Protein AF-A0A821ZRE7-F1 (afdb_monomer)

Foldseek 3Di:
DDDDAPEAADAALLRQLVVQLVVQLVVLVVPVVLQDPPVVSVVVNCLSPPPPHCSNCVSVCLVVFWFKKKKKKKKFAQPADPNGDHRRIWIKMKMWGWDDDDPPDPDATWIKIWMDIVPDDIHIHTHGYNNRPDHDDPPPADWDKDKDDWDWDADPSRMIMIMIMIITGHD

Radius of gyration: 16.8 Å; Cα contacts (8 Å, |Δi|>4): 364; chains: 1; bounding box: 41×29×49 Å

Nearest PDB structures (foldseek):
  6i7s-assembly1_G  TM=2.270E-01  e=2.320E-01  Homo sapiens
  4ft6-assembly1_A  TM=2.740E-01  e=6.247E+00  Pseudomonas aeruginosa PAO1
  4b61-assembly1_A  TM=3.153E-01  e=8.890E+00  Pseudomonas aeruginosa PAO1

Solvent-accessible surface area (backbone atoms only — not comparable to full-atom values): 9273 Å² total; per-residue (Å²): 132,83,76,80,54,61,69,44,84,30,96,36,49,60,55,13,39,52,50,41,52,49,51,54,45,53,49,44,73,74,57,32,72,87,64,44,54,70,68,57,49,50,51,53,46,47,57,51,66,31,86,83,24,74,68,58,41,37,58,61,41,27,80,76,29,37,23,34,41,35,38,42,41,39,34,38,31,58,61,47,56,100,90,41,57,52,71,42,71,38,42,38,37,40,38,41,33,29,37,40,54,61,93,93,51,92,58,70,29,20,31,37,29,39,40,38,43,73,96,52,81,71,46,51,33,35,19,34,18,83,71,58,88,56,30,44,71,62,95,91,63,82,62,51,77,47,70,53,73,78,46,78,46,77,45,97,72,63,27,41,38,37,30,36,45,37,38,30,29,48,133

Mean predicted aligned error: 5.14 Å

Sequence (171 aa):
MSSGGYDWQAPDLKSANDFAVKKMVEYIKQSGDAVMTAAAQRYIIDQLQKEGSPFHTFYEKIKDGTVQIDVEFEGTINKGTQLFRAGHEWKVRFTIDADTPPPGSDQKKHIGYEIHIKGKSKQAGHAWCDAVPKGRPGTGVGMLEEKTRPIEHQFPNTDELKYWFTTYKIN

Secondary structure (DSSP, 8-state):
-----EEEE-SSHHHHHHHHHHHHHHHHHHHSTTTS-HHHHHHHHHHHHSTT-TTTTHHHHGGGTEEEEEEEEEEEESS--SSS-TTEEEEEEEEEEEE-PPTT--PPPEEEEEEEETTS--EEEEEE-TT--S-B--TTPPPEEEEPPP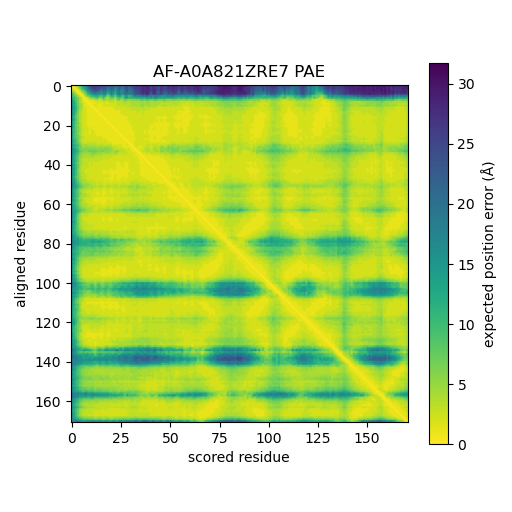EEEE-TTS-EEEEEEEEEE--

pLDDT: mean 89.4, std 11.73, range [30.84, 98.25]

Structure (mmCIF, N/CA/C/O backbone):
data_AF-A0A821ZRE7-F1
#
_entry.id   AF-A0A821ZRE7-F1
#
loop_
_atom_site.group_PDB
_atom_site.id
_atom_site.type_symbol
_atom_site.label_atom_id
_atom_site.label_alt_id
_atom_site.label_comp_id
_atom_site.label_asym_id
_atom_site.label_entity_id
_atom_site.label_seq_id
_atom_site.pdbx_PDB_ins_code
_atom_site.Cartn_x
_atom_site.Cartn_y
_atom_site.Cartn_z
_atom_site.occupancy
_atom_site.B_iso_or_equiv
_atom_site.auth_seq_id
_atom_site.auth_comp_id
_atom_site.auth_asym_id
_atom_site.auth_atom_id
_atom_site.pdbx_PDB_model_num
ATOM 1 N N . MET A 1 1 ? 15.531 16.561 7.904 1.00 30.84 1 MET A N 1
ATOM 2 C CA . MET A 1 1 ? 16.458 15.411 7.910 1.00 30.84 1 MET A CA 1
ATOM 3 C C . MET A 1 1 ? 15.621 14.172 7.641 1.00 30.84 1 MET A C 1
ATOM 5 O O . MET A 1 1 ? 14.836 13.803 8.505 1.00 30.84 1 MET A O 1
ATOM 9 N N . SER A 1 2 ? 15.650 13.642 6.414 1.00 34.97 2 SER A N 1
ATOM 10 C CA . SER A 1 2 ? 14.914 12.425 6.055 1.00 34.97 2 SER A CA 1
ATOM 11 C C . SER A 1 2 ? 15.532 11.241 6.793 1.00 34.97 2 SER A C 1
ATOM 13 O O . SER A 1 2 ? 16.743 11.035 6.746 1.00 34.97 2 SER A O 1
ATOM 15 N N . SER A 1 3 ? 14.708 10.496 7.527 1.00 39.81 3 SER A N 1
ATOM 16 C CA . SER A 1 3 ? 15.098 9.205 8.090 1.00 39.81 3 SER A CA 1
ATOM 17 C C . SER A 1 3 ? 15.530 8.290 6.944 1.00 39.81 3 SER A C 1
ATOM 19 O O . SER A 1 3 ? 14.824 8.227 5.940 1.00 39.81 3 SER A O 1
ATOM 21 N N . GLY A 1 4 ? 16.698 7.655 7.081 1.00 42.47 4 GLY A N 1
ATOM 22 C CA . GLY A 1 4 ? 17.342 6.866 6.030 1.00 42.47 4 GLY A CA 1
ATOM 23 C C . GLY A 1 4 ? 16.368 5.927 5.323 1.00 42.47 4 GLY A C 1
ATOM 24 O O . GLY A 1 4 ? 15.724 5.101 5.970 1.00 42.47 4 GLY A O 1
ATOM 25 N N . GLY A 1 5 ? 16.250 6.098 4.004 1.00 54.84 5 GLY A N 1
ATOM 26 C CA . GLY A 1 5 ? 15.472 5.208 3.154 1.00 54.84 5 GLY A CA 1
ATOM 27 C C . GLY A 1 5 ? 16.064 3.810 3.234 1.00 54.84 5 GLY A C 1
ATOM 28 O O . GLY A 1 5 ? 17.282 3.637 3.154 1.00 54.84 5 GLY A O 1
ATOM 29 N N . TYR A 1 6 ? 15.216 2.812 3.471 1.00 66.56 6 TYR A N 1
ATOM 30 C CA . TYR A 1 6 ? 15.666 1.432 3.392 1.00 66.56 6 TYR A CA 1
ATOM 31 C C . TYR A 1 6 ? 15.863 1.110 1.918 1.00 66.56 6 TYR A C 1
ATOM 33 O O . TYR A 1 6 ? 14.897 0.883 1.191 1.00 66.56 6 TYR A O 1
ATOM 41 N N . ASP A 1 7 ? 17.123 1.113 1.512 1.00 83.25 7 ASP A N 1
ATOM 42 C CA . ASP A 1 7 ? 17.533 0.779 0.164 1.00 83.25 7 ASP A CA 1
ATOM 43 C C . ASP A 1 7 ? 18.008 -0.675 0.134 1.00 83.25 7 ASP A C 1
ATOM 45 O O . ASP A 1 7 ? 18.837 -1.101 0.945 1.00 83.25 7 ASP A O 1
ATOM 49 N N . TRP A 1 8 ? 17.470 -1.457 -0.796 1.00 90.94 8 TRP A N 1
ATOM 50 C CA . TRP A 1 8 ? 17.853 -2.853 -0.983 1.00 90.94 8 TRP A CA 1
ATOM 51 C C . TRP A 1 8 ? 17.945 -3.193 -2.466 1.00 90.94 8 TRP A C 1
ATOM 53 O O . TRP A 1 8 ? 17.099 -2.776 -3.248 1.00 90.94 8 TRP A O 1
ATOM 63 N N . GLN A 1 9 ? 18.969 -3.951 -2.862 1.00 94.12 9 GLN A N 1
ATOM 64 C CA . GLN A 1 9 ? 19.096 -4.455 -4.228 1.00 94.12 9 GLN A CA 1
ATOM 65 C C . GLN A 1 9 ? 18.366 -5.794 -4.344 1.00 94.12 9 GLN A C 1
ATOM 67 O O . GLN A 1 9 ? 18.789 -6.791 -3.759 1.00 94.12 9 GLN A O 1
ATOM 72 N N . ALA A 1 10 ? 17.294 -5.814 -5.127 1.00 94.81 10 ALA A N 1
ATOM 73 C CA . ALA A 1 10 ? 16.508 -7.004 -5.398 1.00 94.81 10 ALA A CA 1
ATOM 74 C C . ALA A 1 10 ? 17.025 -7.751 -6.642 1.00 94.81 10 ALA A C 1
ATOM 76 O O . ALA A 1 10 ? 17.411 -7.107 -7.624 1.00 94.81 10 ALA A O 1
ATOM 77 N N . PRO A 1 11 ? 16.993 -9.097 -6.642 1.00 95.06 11 PRO A N 1
ATOM 78 C CA . PRO A 1 11 ? 17.359 -9.903 -7.809 1.00 95.06 11 PRO A CA 1
ATOM 79 C C . PRO A 1 11 ? 16.283 -9.901 -8.907 1.00 95.06 11 PRO A C 1
ATOM 81 O O . PRO A 1 11 ? 16.598 -10.103 -10.076 1.00 95.06 11 PRO A O 1
ATOM 84 N N . ASP A 1 12 ? 15.018 -9.666 -8.549 1.00 96.06 12 ASP A N 1
ATOM 85 C CA . ASP A 1 12 ? 13.876 -9.677 -9.463 1.00 96.06 12 ASP A CA 1
ATOM 86 C C . ASP A 1 12 ? 12.724 -8.795 -8.943 1.00 96.06 12 ASP A C 1
ATOM 88 O O . ASP A 1 12 ? 12.752 -8.298 -7.811 1.00 96.06 12 ASP A O 1
ATOM 92 N N . LEU A 1 13 ? 11.704 -8.590 -9.786 1.00 95.25 13 LEU A N 1
ATOM 93 C CA . LEU A 1 13 ? 10.562 -7.724 -9.471 1.00 95.25 13 LEU A CA 1
ATOM 94 C C . LEU A 1 13 ? 9.730 -8.234 -8.297 1.00 95.25 13 LEU A C 1
ATOM 96 O O . LEU A 1 13 ? 9.247 -7.429 -7.503 1.00 95.25 13 LEU A O 1
ATOM 100 N N . LYS A 1 14 ? 9.547 -9.554 -8.184 1.00 96.81 14 LYS A N 1
ATOM 101 C CA . LYS A 1 14 ? 8.735 -10.128 -7.111 1.00 96.81 14 LYS A CA 1
ATOM 102 C C . LYS A 1 14 ? 9.414 -9.892 -5.766 1.00 96.81 14 LYS A C 1
ATOM 104 O O . LYS A 1 14 ? 8.779 -9.424 -4.832 1.00 96.81 14 LYS A O 1
ATOM 109 N N . SER A 1 15 ? 10.716 -10.130 -5.699 1.00 97.31 15 SER A N 1
ATOM 110 C CA . SER A 1 15 ? 11.542 -9.879 -4.525 1.00 97.31 15 SER A CA 1
ATOM 111 C C . SER A 1 15 ? 11.529 -8.399 -4.133 1.00 97.31 15 SER A C 1
ATOM 113 O O . SER A 1 15 ? 11.382 -8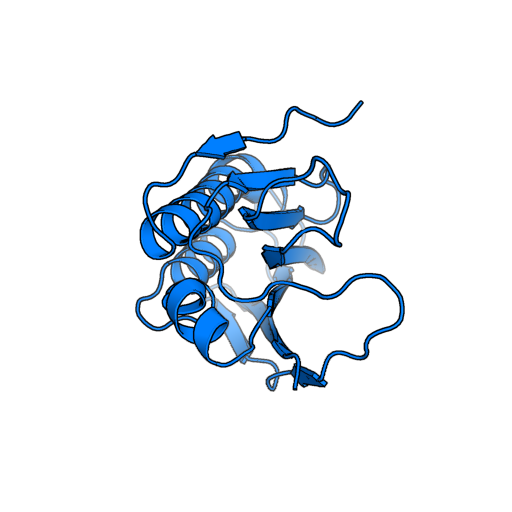.079 -2.954 1.00 97.31 15 SER A O 1
ATOM 115 N N . ALA A 1 16 ? 11.635 -7.488 -5.108 1.00 96.69 16 ALA A N 1
ATOM 116 C CA . ALA A 1 16 ? 11.536 -6.047 -4.873 1.00 96.69 16 ALA A CA 1
ATOM 117 C C . ALA A 1 16 ? 10.168 -5.650 -4.288 1.00 96.69 16 ALA A C 1
ATOM 119 O O . ALA A 1 16 ? 10.092 -4.897 -3.315 1.00 96.69 16 ALA A O 1
ATOM 120 N N . ASN A 1 17 ? 9.091 -6.211 -4.838 1.00 97.50 17 ASN A N 1
ATOM 121 C CA . ASN A 1 17 ? 7.727 -6.002 -4.369 1.00 97.50 17 ASN A CA 1
ATOM 122 C C . ASN A 1 17 ? 7.507 -6.549 -2.953 1.00 97.50 17 ASN A C 1
ATOM 124 O O . ASN A 1 17 ? 6.995 -5.845 -2.085 1.00 97.50 17 ASN A O 1
ATOM 128 N N . ASP A 1 18 ? 7.940 -7.783 -2.701 1.00 97.12 18 ASP A N 1
ATOM 129 C CA . ASP A 1 18 ? 7.832 -8.436 -1.398 1.00 97.12 18 ASP A CA 1
ATOM 130 C C . ASP A 1 18 ? 8.596 -7.642 -0.326 1.00 97.12 18 ASP A C 1
ATOM 132 O O . ASP A 1 18 ? 8.108 -7.482 0.795 1.00 97.12 18 ASP A O 1
ATOM 136 N N . PHE A 1 19 ? 9.763 -7.082 -0.670 1.00 96.56 19 PHE A N 1
ATOM 137 C CA . PHE A 1 19 ? 10.506 -6.180 0.210 1.00 96.56 19 PHE A CA 1
ATOM 138 C C . PHE A 1 19 ? 9.717 -4.904 0.527 1.00 96.56 19 PHE A C 1
ATOM 140 O O . PHE A 1 19 ? 9.575 -4.557 1.702 1.00 96.56 19 PHE A O 1
ATOM 147 N N . ALA A 1 20 ? 9.171 -4.232 -0.490 1.00 96.88 20 ALA A N 1
ATOM 148 C CA . ALA A 1 20 ? 8.355 -3.032 -0.321 1.00 96.88 20 ALA A CA 1
ATOM 149 C C . ALA A 1 20 ? 7.139 -3.295 0.588 1.00 96.88 20 ALA A C 1
ATOM 151 O O . ALA A 1 20 ? 6.943 -2.605 1.591 1.00 96.88 20 ALA A O 1
ATOM 152 N N . VAL A 1 21 ? 6.365 -4.351 0.308 1.00 97.31 21 VAL A N 1
ATOM 153 C CA . VAL A 1 21 ? 5.209 -4.762 1.126 1.00 97.31 21 VAL A CA 1
ATOM 154 C C . VAL A 1 21 ? 5.629 -5.112 2.550 1.00 97.31 21 VAL A C 1
ATOM 156 O O . VAL A 1 21 ? 5.000 -4.659 3.509 1.00 97.31 21 VAL A O 1
ATOM 159 N N . LYS A 1 22 ? 6.731 -5.848 2.723 1.00 96.50 22 LYS A N 1
ATOM 160 C CA . LYS A 1 22 ? 7.277 -6.161 4.048 1.00 96.50 22 LYS A CA 1
ATOM 161 C C . LYS A 1 22 ? 7.601 -4.893 4.837 1.00 96.50 22 LYS A C 1
ATOM 163 O O . LYS A 1 22 ? 7.232 -4.812 6.007 1.00 96.50 22 LYS A O 1
ATOM 168 N N . LYS A 1 23 ? 8.242 -3.897 4.220 1.00 96.25 23 LYS A N 1
ATOM 169 C CA . LYS A 1 23 ? 8.584 -2.628 4.882 1.00 96.25 23 LYS A CA 1
ATOM 170 C C . LYS A 1 23 ? 7.349 -1.831 5.290 1.00 96.25 23 LYS A C 1
ATOM 172 O O . LYS A 1 23 ? 7.314 -1.293 6.398 1.00 96.25 23 LYS A O 1
ATOM 177 N N . MET A 1 24 ? 6.310 -1.831 4.456 1.00 96.44 24 MET A N 1
ATOM 178 C CA . MET A 1 24 ? 5.015 -1.239 4.800 1.00 96.44 24 MET A CA 1
ATOM 179 C C . MET A 1 24 ? 4.381 -1.896 6.028 1.00 96.44 24 MET A C 1
ATOM 181 O O . MET A 1 24 ? 3.970 -1.207 6.963 1.00 96.44 24 MET A O 1
ATOM 185 N N . VAL A 1 25 ? 4.377 -3.228 6.073 1.00 96.69 25 VAL A N 1
ATOM 186 C CA . VAL A 1 25 ? 3.856 -3.999 7.209 1.00 96.69 25 VAL A CA 1
ATOM 187 C C . VAL A 1 25 ? 4.676 -3.770 8.479 1.00 96.69 25 VAL A C 1
ATOM 189 O O . VAL A 1 25 ? 4.101 -3.578 9.551 1.00 96.69 25 VAL A O 1
ATOM 192 N N . GLU A 1 26 ? 6.008 -3.777 8.385 1.00 95.88 26 GLU A N 1
ATOM 193 C CA . GLU A 1 26 ? 6.907 -3.514 9.517 1.00 95.88 26 GLU A CA 1
ATOM 194 C C . GLU A 1 26 ? 6.633 -2.142 10.139 1.00 95.88 26 GLU A C 1
ATOM 196 O O . GLU A 1 26 ? 6.478 -2.039 11.356 1.00 95.88 26 GLU A O 1
ATOM 201 N N . TYR A 1 27 ? 6.494 -1.101 9.316 1.00 94.94 27 TYR A N 1
ATOM 202 C CA . TYR A 1 27 ? 6.222 0.242 9.817 1.00 94.94 27 TYR A CA 1
ATOM 203 C C . TYR A 1 27 ? 4.848 0.352 10.486 1.00 94.94 27 TYR A C 1
ATOM 205 O O . TYR A 1 27 ? 4.725 0.958 11.552 1.00 94.94 27 TYR A O 1
ATOM 213 N N . ILE A 1 28 ? 3.817 -0.284 9.921 1.00 95.62 28 ILE A N 1
ATOM 214 C CA . ILE A 1 28 ? 2.488 -0.313 10.544 1.00 95.62 28 ILE A CA 1
ATOM 215 C C . ILE A 1 28 ? 2.515 -1.037 11.878 1.00 95.62 28 ILE A C 1
ATOM 217 O O . ILE A 1 28 ? 1.914 -0.544 12.829 1.00 95.62 28 ILE A O 1
ATOM 221 N N . LYS A 1 29 ? 3.242 -2.153 11.990 1.00 94.94 29 LYS A N 1
ATOM 222 C CA . LYS A 1 29 ? 3.433 -2.857 13.267 1.00 94.94 29 LYS A CA 1
ATOM 223 C C . LYS A 1 29 ? 4.104 -1.975 14.322 1.00 94.94 29 LYS A C 1
ATOM 225 O O . LYS A 1 29 ? 3.733 -2.062 15.484 1.00 94.94 29 LYS A O 1
ATOM 230 N N . GLN A 1 30 ? 5.053 -1.131 13.917 1.00 92.06 30 GLN A N 1
ATOM 231 C CA . GLN A 1 30 ? 5.826 -0.271 14.820 1.00 92.06 30 GLN A CA 1
ATOM 232 C C . GLN A 1 30 ? 5.129 1.039 15.208 1.00 92.06 30 GLN A C 1
ATOM 234 O O . GLN A 1 30 ? 5.421 1.577 16.268 1.00 92.06 30 GLN A O 1
ATOM 239 N N . SER A 1 31 ? 4.297 1.604 14.327 1.00 91.44 31 SER A N 1
ATOM 240 C CA . SER A 1 31 ? 3.773 2.973 14.488 1.00 91.44 31 SER A CA 1
ATOM 241 C C . SER A 1 31 ? 2.248 3.081 14.488 1.00 91.44 31 SER A C 1
ATOM 243 O O . SER A 1 31 ? 1.721 4.161 14.765 1.00 91.44 31 SER A O 1
ATOM 245 N N . GLY A 1 32 ? 1.538 2.009 14.124 1.00 85.81 32 GLY A N 1
ATOM 246 C CA . GLY A 1 32 ? 0.083 2.018 13.975 1.00 85.81 32 GLY A CA 1
ATOM 247 C C . GLY A 1 32 ? -0.673 2.006 15.303 1.00 85.81 32 GLY A C 1
ATOM 248 O O . GLY A 1 32 ? -1.708 2.656 15.415 1.00 85.81 32 GLY A O 1
ATOM 249 N N . ASP A 1 33 ? -0.137 1.337 16.320 1.00 86.69 33 ASP A N 1
ATOM 250 C CA . ASP A 1 33 ? -0.730 1.199 17.659 1.00 86.69 33 ASP A CA 1
ATOM 251 C C . ASP A 1 33 ? -0.992 2.542 18.363 1.00 86.69 33 ASP A C 1
ATOM 253 O O . ASP A 1 33 ? -1.956 2.681 19.110 1.00 86.69 33 ASP A O 1
ATOM 257 N N . ALA A 1 34 ? -0.171 3.553 18.080 1.00 86.31 34 ALA A N 1
ATOM 258 C CA . ALA A 1 34 ? -0.317 4.904 18.609 1.00 86.31 34 ALA A CA 1
ATOM 259 C C . ALA A 1 34 ? -1.398 5.742 17.899 1.00 86.31 34 ALA A C 1
ATOM 261 O O . ALA A 1 34 ? -1.620 6.891 18.283 1.00 86.31 34 ALA A O 1
ATOM 262 N N . VAL A 1 35 ? -2.017 5.232 16.827 1.00 89.50 35 VAL A N 1
ATOM 263 C CA . VAL A 1 35 ? -2.905 6.023 15.953 1.00 89.50 35 VAL A CA 1
ATOM 264 C C . VAL A 1 35 ? -4.253 5.348 15.696 1.00 89.50 35 VAL A C 1
ATOM 266 O O . VAL A 1 35 ? -5.259 6.049 15.581 1.00 89.50 35 VAL A O 1
ATOM 269 N N . MET A 1 36 ? -4.288 4.019 15.615 1.00 92.50 36 MET A N 1
ATOM 270 C CA . MET A 1 36 ? -5.483 3.226 15.321 1.00 92.50 36 MET A CA 1
ATOM 271 C C . MET A 1 36 ? -5.597 2.024 16.264 1.00 92.50 36 MET A C 1
ATOM 273 O O . MET A 1 36 ? -4.648 1.658 16.955 1.00 92.50 36 MET A O 1
ATOM 277 N N . THR A 1 37 ? -6.762 1.378 16.286 1.00 92.19 37 THR A N 1
ATOM 278 C CA . THR A 1 37 ? -6.970 0.175 17.102 1.00 92.19 37 THR A CA 1
ATOM 279 C C . THR A 1 37 ? -6.196 -1.024 16.548 1.00 92.19 37 THR A C 1
ATOM 281 O O . THR A 1 37 ? -5.928 -1.119 15.349 1.00 92.19 37 THR A O 1
ATOM 284 N N . ALA A 1 38 ? -5.894 -2.001 17.408 1.00 92.19 38 ALA A N 1
ATOM 285 C CA . ALA A 1 38 ? -5.225 -3.237 16.993 1.00 92.19 38 ALA A CA 1
ATOM 286 C C . ALA A 1 38 ? -6.025 -4.032 15.938 1.00 92.19 38 ALA A C 1
ATOM 288 O O . ALA A 1 38 ? -5.439 -4.701 15.087 1.00 92.19 38 ALA A O 1
ATOM 289 N N . ALA A 1 39 ? -7.362 -3.950 15.973 1.00 92.81 39 ALA A N 1
ATOM 290 C CA . ALA A 1 39 ? -8.229 -4.573 14.975 1.00 92.81 39 ALA A CA 1
ATOM 291 C C . ALA A 1 39 ? -8.054 -3.922 13.594 1.00 92.81 39 ALA A C 1
ATOM 293 O O . ALA A 1 39 ? -7.845 -4.630 12.610 1.00 92.81 39 ALA A O 1
ATOM 294 N N . ALA A 1 40 ? -8.049 -2.585 13.535 1.00 94.38 40 ALA A N 1
ATOM 295 C CA . ALA A 1 40 ? -7.793 -1.847 12.301 1.00 94.38 40 ALA A CA 1
ATOM 296 C C . ALA A 1 40 ? -6.383 -2.099 11.760 1.00 94.38 40 ALA A C 1
ATOM 298 O O . ALA A 1 40 ? -6.214 -2.390 10.577 1.00 94.38 40 ALA A O 1
ATOM 299 N N . GLN A 1 41 ? -5.382 -2.077 12.641 1.00 95.19 41 GLN A N 1
ATOM 300 C CA . GLN A 1 41 ? -3.996 -2.368 12.288 1.00 95.19 41 GLN A CA 1
ATOM 301 C C . GLN A 1 41 ? -3.853 -3.762 11.658 1.00 95.19 41 GLN A C 1
ATOM 303 O O . GLN A 1 41 ? -3.225 -3.900 10.608 1.00 95.19 41 GLN A O 1
ATOM 308 N N . ARG A 1 42 ? -4.462 -4.793 12.264 1.00 95.19 42 ARG A N 1
ATOM 309 C CA . ARG A 1 42 ? -4.460 -6.159 11.723 1.00 95.19 42 ARG A CA 1
ATOM 310 C C . ARG A 1 42 ? -5.148 -6.223 10.364 1.00 95.19 42 ARG A C 1
ATOM 312 O O . ARG A 1 42 ? -4.573 -6.772 9.435 1.00 95.19 42 ARG A O 1
ATOM 319 N N . TYR A 1 43 ? -6.323 -5.612 10.236 1.00 96.12 43 TYR A N 1
ATOM 320 C CA . TYR A 1 43 ? -7.063 -5.602 8.976 1.00 96.12 43 TYR A CA 1
ATOM 321 C C . TYR A 1 43 ? -6.261 -4.963 7.835 1.00 96.12 43 TYR A C 1
ATOM 323 O O . TYR A 1 43 ? -6.217 -5.509 6.735 1.00 96.12 43 TYR A O 1
ATOM 331 N N . ILE A 1 44 ? -5.590 -3.836 8.093 1.00 96.81 44 ILE A N 1
ATOM 332 C CA . ILE A 1 44 ? -4.733 -3.164 7.107 1.00 96.81 44 ILE A CA 1
ATOM 333 C C . ILE A 1 44 ? -3.569 -4.066 6.689 1.00 96.81 44 ILE A C 1
ATOM 335 O O . ILE A 1 44 ? -3.314 -4.215 5.495 1.00 96.81 44 ILE A O 1
ATOM 339 N N . ILE A 1 45 ? -2.887 -4.695 7.652 1.00 97.19 45 ILE A N 1
ATOM 340 C CA . ILE A 1 45 ? -1.804 -5.648 7.369 1.00 97.19 45 ILE A CA 1
ATOM 341 C C . ILE A 1 45 ? -2.319 -6.791 6.490 1.00 97.19 45 ILE A C 1
ATOM 343 O O . ILE A 1 45 ? -1.699 -7.099 5.473 1.00 97.19 45 ILE A O 1
ATOM 347 N N . ASP A 1 46 ? -3.475 -7.357 6.834 1.00 96.81 46 ASP A N 1
ATOM 348 C CA . ASP A 1 46 ? -4.086 -8.432 6.062 1.00 96.81 46 ASP A CA 1
ATOM 349 C C . ASP A 1 46 ? -4.400 -7.970 4.632 1.00 96.81 46 ASP A C 1
ATOM 351 O O . ASP A 1 46 ? -4.079 -8.687 3.693 1.00 96.81 46 ASP A O 1
ATOM 355 N N . GLN A 1 47 ? -4.941 -6.761 4.419 1.00 96.31 47 GLN A N 1
ATOM 356 C CA . GLN A 1 47 ? -5.198 -6.248 3.061 1.00 96.31 47 GLN A CA 1
ATOM 357 C C . GLN A 1 47 ? -3.918 -6.054 2.238 1.00 96.31 47 GLN A C 1
ATOM 359 O O . GLN A 1 47 ? -3.914 -6.353 1.042 1.00 96.31 47 GLN A O 1
ATOM 364 N N . LEU A 1 48 ? -2.834 -5.575 2.855 1.00 96.00 48 LEU A N 1
ATOM 365 C CA . LEU A 1 48 ? -1.553 -5.397 2.167 1.00 96.00 48 LEU A CA 1
ATOM 366 C C . LEU A 1 48 ? -0.932 -6.742 1.766 1.00 96.00 48 LEU A C 1
ATOM 368 O O . LEU A 1 48 ? -0.380 -6.857 0.675 1.00 96.00 48 LEU A O 1
ATOM 372 N N . GLN A 1 49 ? -1.040 -7.759 2.627 1.00 94.81 49 GLN A N 1
ATOM 373 C CA . GLN A 1 49 ? -0.406 -9.068 2.428 1.00 94.81 49 GLN A CA 1
ATOM 374 C C . GLN A 1 49 ? -1.296 -10.104 1.735 1.00 94.81 49 GLN A C 1
ATOM 376 O O . GLN A 1 49 ? -0.793 -11.150 1.329 1.00 94.81 49 GLN A O 1
ATOM 381 N N . LYS A 1 50 ? -2.602 -9.842 1.609 1.00 95.00 50 LYS A N 1
ATOM 382 C CA . LYS A 1 50 ? -3.565 -10.773 1.019 1.00 95.00 50 LYS A CA 1
ATOM 383 C C . LYS A 1 50 ? -3.120 -11.193 -0.379 1.00 95.00 50 LYS A C 1
ATOM 385 O O . LYS A 1 50 ? -2.884 -10.351 -1.246 1.00 95.00 50 LYS A O 1
ATOM 390 N N . GLU A 1 51 ? -3.068 -12.500 -0.605 1.00 93.25 51 GLU A N 1
ATOM 391 C CA . GLU A 1 51 ? -2.788 -13.062 -1.922 1.00 93.25 51 GLU A CA 1
ATOM 392 C C . GLU A 1 51 ? -3.798 -12.531 -2.952 1.00 93.25 51 GLU A C 1
ATOM 394 O O . GLU A 1 51 ? -5.003 -12.450 -2.695 1.00 93.25 51 GLU A O 1
ATOM 399 N N . GLY A 1 52 ? -3.290 -12.099 -4.105 1.00 91.19 52 GLY A N 1
ATOM 400 C CA . GLY A 1 52 ? -4.099 -11.465 -5.147 1.00 91.19 52 GLY A CA 1
ATOM 401 C C . GLY A 1 52 ? -4.460 -9.996 -4.887 1.00 91.19 52 GLY A C 1
ATOM 402 O O . GLY A 1 52 ? -5.115 -9.383 -5.732 1.00 91.19 52 GLY A O 1
ATOM 403 N N . SER A 1 53 ? -4.042 -9.390 -3.766 1.00 93.44 53 SER A N 1
ATOM 404 C CA . SER A 1 53 ? -4.236 -7.951 -3.557 1.00 93.44 53 SER A CA 1
ATOM 405 C C . SER A 1 53 ? -3.474 -7.134 -4.612 1.00 93.44 53 SER A C 1
ATOM 407 O O . SER A 1 53 ? -2.471 -7.604 -5.167 1.00 93.44 53 SER A O 1
ATOM 409 N N . PRO A 1 54 ? -3.901 -5.888 -4.893 1.00 94.44 54 PRO A N 1
ATOM 410 C CA . PRO A 1 54 ? -3.179 -5.016 -5.814 1.00 94.44 54 PRO A CA 1
ATOM 411 C C . PRO A 1 54 ? -1.704 -4.812 -5.432 1.00 94.44 54 PRO A C 1
ATOM 413 O O . PRO A 1 54 ? -0.867 -4.777 -6.324 1.00 94.44 54 PRO A O 1
ATOM 416 N N . PHE A 1 55 ? -1.378 -4.754 -4.136 1.00 94.88 55 PHE A N 1
ATOM 417 C CA . PHE A 1 55 ? 0.001 -4.625 -3.644 1.00 94.88 55 PHE A CA 1
ATOM 418 C C . PHE A 1 55 ? 0.791 -5.933 -3.769 1.00 94.88 55 PHE A C 1
ATOM 420 O O . PHE A 1 55 ? 1.952 -5.919 -4.168 1.00 94.88 55 PHE A O 1
ATOM 427 N N . HIS A 1 56 ? 0.166 -7.078 -3.481 1.00 93.81 56 HIS A N 1
ATOM 428 C CA . HIS A 1 56 ? 0.808 -8.385 -3.636 1.00 93.81 56 HIS A CA 1
ATOM 429 C C . HIS A 1 56 ? 1.155 -8.680 -5.104 1.00 93.81 56 HIS A C 1
ATOM 431 O O . HIS A 1 56 ? 2.193 -9.263 -5.392 1.00 93.81 56 HIS A O 1
ATOM 437 N N . THR A 1 57 ? 0.300 -8.256 -6.036 1.00 95.50 57 THR A N 1
ATOM 438 C CA . THR A 1 57 ? 0.424 -8.547 -7.478 1.00 95.50 57 THR A CA 1
ATOM 439 C C . THR A 1 57 ? 1.025 -7.401 -8.292 1.00 95.50 57 THR A C 1
ATOM 441 O O . THR A 1 57 ? 1.063 -7.473 -9.520 1.00 95.50 57 THR A O 1
ATOM 444 N N . PHE A 1 58 ? 1.511 -6.332 -7.652 1.00 96.50 58 PHE A N 1
ATOM 445 C CA . PHE A 1 58 ? 1.988 -5.154 -8.380 1.00 96.50 58 PHE A CA 1
ATOM 446 C C . PHE A 1 58 ? 3.132 -5.493 -9.345 1.00 96.50 58 PHE A C 1
ATOM 448 O O . PHE A 1 58 ? 3.075 -5.081 -10.499 1.00 96.50 58 PHE A O 1
ATOM 455 N N . TYR A 1 59 ? 4.085 -6.343 -8.945 1.00 95.50 59 TYR A N 1
ATOM 456 C CA . TYR A 1 59 ? 5.186 -6.800 -9.809 1.00 95.50 59 TYR A CA 1
ATOM 457 C C . TYR A 1 59 ? 4.744 -7.420 -11.150 1.00 95.50 59 TYR A C 1
ATOM 459 O O . TYR A 1 59 ? 5.495 -7.380 -12.127 1.00 95.50 59 TYR A O 1
ATOM 467 N N . GLU A 1 60 ? 3.544 -7.999 -11.206 1.00 95.00 60 GLU A N 1
ATOM 468 C CA . GLU A 1 60 ? 2.958 -8.548 -12.433 1.00 95.00 60 GLU A CA 1
ATOM 469 C C . GLU A 1 60 ? 2.387 -7.415 -13.286 1.00 95.00 60 GLU A C 1
ATOM 471 O O . GLU A 1 60 ? 2.710 -7.302 -14.467 1.00 95.00 60 GLU A O 1
ATOM 476 N N . LYS A 1 61 ? 1.631 -6.514 -12.650 1.00 93.31 61 LYS A N 1
ATOM 477 C CA . LYS A 1 61 ? 0.917 -5.403 -13.294 1.00 93.31 61 LYS A CA 1
ATOM 478 C C . LYS A 1 61 ? 1.827 -4.333 -13.894 1.00 93.31 61 LYS A C 1
ATOM 480 O O . LYS A 1 61 ? 1.390 -3.614 -14.795 1.00 93.31 61 LYS A O 1
ATOM 485 N N . ILE A 1 62 ? 3.078 -4.225 -13.436 1.00 92.19 62 ILE A N 1
ATOM 486 C CA . ILE A 1 62 ? 4.066 -3.307 -14.033 1.00 92.19 62 ILE A CA 1
ATOM 487 C C . ILE A 1 62 ? 4.294 -3.632 -15.513 1.00 92.19 62 ILE A C 1
ATOM 489 O O . ILE A 1 62 ? 4.474 -2.729 -16.330 1.00 92.19 62 ILE A O 1
ATOM 493 N N . LYS A 1 63 ? 4.234 -4.916 -15.887 1.00 86.88 63 LYS A N 1
ATOM 494 C CA . LYS A 1 63 ? 4.403 -5.351 -17.282 1.00 86.88 63 LYS A CA 1
ATOM 495 C C . LYS A 1 63 ? 3.260 -4.879 -18.182 1.00 86.88 63 LYS A C 1
ATOM 497 O O . LYS A 1 63 ? 3.494 -4.620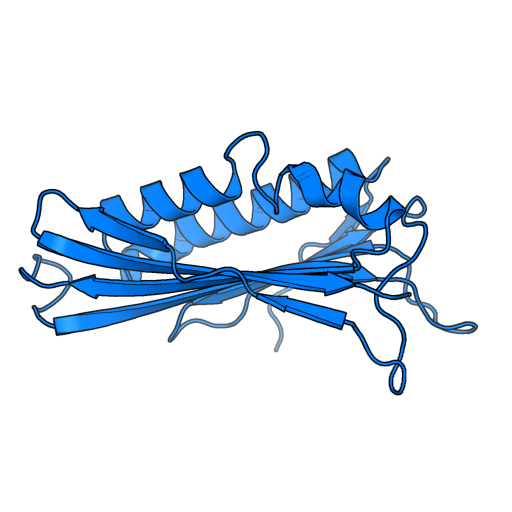 -19.357 1.00 86.88 63 LYS A O 1
ATOM 502 N N . ASP A 1 64 ? 2.080 -4.681 -17.602 1.00 87.81 64 ASP A N 1
ATOM 503 C CA . ASP A 1 64 ? 0.874 -4.204 -18.283 1.00 87.81 64 ASP A CA 1
ATOM 504 C C . ASP A 1 64 ? 0.718 -2.672 -18.192 1.00 87.81 64 ASP A C 1
ATOM 506 O O . ASP A 1 64 ? -0.359 -2.129 -18.432 1.00 87.81 64 ASP A O 1
ATOM 510 N N . GLY A 1 65 ? 1.781 -1.958 -17.802 1.00 88.81 65 GLY A N 1
ATOM 511 C CA . GLY A 1 65 ? 1.817 -0.495 -17.758 1.00 88.81 65 GLY A CA 1
ATOM 512 C C . GLY A 1 65 ? 1.301 0.135 -16.463 1.00 88.81 65 GLY A C 1
ATOM 513 O O . GLY A 1 65 ? 1.225 1.361 -16.390 1.00 88.81 65 GLY A O 1
ATOM 514 N N . THR A 1 66 ? 0.972 -0.647 -15.427 1.00 94.00 66 THR A N 1
ATOM 515 C CA . THR A 1 66 ? 0.644 -0.089 -14.100 1.00 94.00 66 THR A CA 1
ATOM 516 C C . THR A 1 66 ? 1.917 0.355 -13.394 1.00 94.00 66 THR A C 1
ATOM 518 O O . THR A 1 66 ? 2.772 -0.463 -13.087 1.00 94.00 66 THR A O 1
ATOM 521 N N . VAL A 1 67 ? 2.042 1.641 -13.086 1.00 94.62 67 VAL A N 1
ATOM 522 C CA . VAL A 1 67 ? 3.277 2.210 -12.517 1.00 94.62 67 VAL A CA 1
ATOM 523 C C . VAL A 1 67 ? 3.148 2.650 -11.074 1.00 94.62 67 VAL A C 1
ATOM 525 O O . VAL A 1 67 ? 4.163 2.869 -10.424 1.00 94.62 67 VAL A O 1
ATOM 528 N N . GLN A 1 68 ? 1.929 2.767 -10.556 1.00 96.38 68 GLN A N 1
ATOM 529 C CA . GLN A 1 68 ? 1.707 3.078 -9.152 1.00 96.38 68 GLN A CA 1
ATOM 530 C C . GLN A 1 68 ? 0.370 2.522 -8.678 1.00 96.38 68 GLN A C 1
ATOM 532 O O . GLN A 1 68 ? -0.617 2.499 -9.419 1.00 96.38 68 GLN A O 1
ATOM 537 N N . ILE A 1 69 ? 0.346 2.090 -7.424 1.00 97.06 69 ILE A N 1
ATOM 538 C CA . ILE A 1 69 ? -0.856 1.727 -6.693 1.00 97.06 69 ILE A CA 1
ATOM 539 C C . ILE A 1 69 ? -0.824 2.448 -5.357 1.00 97.06 69 ILE A C 1
ATOM 541 O O . ILE A 1 69 ? 0.111 2.301 -4.572 1.00 97.06 69 ILE A O 1
ATOM 545 N N . ASP A 1 70 ? -1.901 3.167 -5.090 1.00 97.56 70 ASP A N 1
ATOM 546 C CA . ASP A 1 70 ? -2.175 3.765 -3.801 1.00 97.56 70 ASP A CA 1
ATOM 547 C C . ASP A 1 70 ? -3.325 3.030 -3.123 1.00 97.56 70 ASP A C 1
ATOM 549 O O . ASP A 1 70 ? -4.281 2.596 -3.772 1.00 97.56 70 ASP A O 1
ATOM 553 N N . VAL A 1 71 ? -3.267 2.946 -1.800 1.00 97.75 71 VAL A N 1
ATOM 554 C CA . VAL A 1 71 ? -4.435 2.651 -0.971 1.00 97.75 71 VAL A CA 1
ATOM 555 C C . VAL A 1 71 ? -4.488 3.629 0.184 1.00 97.75 71 VAL A C 1
ATOM 557 O O . VAL A 1 71 ? -3.480 3.920 0.830 1.00 97.75 71 VAL A O 1
ATOM 560 N N . GLU A 1 72 ? -5.680 4.145 0.438 1.00 97.56 72 GLU A N 1
ATOM 561 C CA . GLU A 1 72 ? -5.940 5.065 1.532 1.00 97.56 72 GLU A CA 1
ATOM 562 C C . GLU A 1 72 ? -6.998 4.461 2.444 1.00 97.56 72 GLU A C 1
ATOM 564 O O . GLU A 1 72 ? -8.104 4.170 1.997 1.00 97.56 72 GLU A O 1
ATOM 569 N N . PHE A 1 73 ? -6.634 4.253 3.706 1.00 97.56 73 PHE A N 1
ATOM 570 C CA . PHE A 1 73 ? -7.525 3.788 4.757 1.00 97.56 73 PHE A CA 1
ATOM 571 C C . PHE A 1 73 ? -7.890 4.961 5.656 1.00 97.56 73 PHE A C 1
ATOM 573 O O . PHE A 1 73 ? -7.016 5.684 6.143 1.00 97.56 73 PHE A O 1
ATOM 580 N N . GLU A 1 74 ? -9.179 5.106 5.918 1.00 96.88 74 GLU A N 1
ATOM 581 C CA . GLU A 1 74 ? -9.736 6.069 6.858 1.00 96.88 74 GLU A CA 1
ATOM 582 C C . GLU A 1 74 ? -10.606 5.312 7.851 1.00 96.88 74 GLU A C 1
ATOM 584 O O . GLU A 1 74 ? -11.354 4.418 7.454 1.00 96.88 74 GLU A O 1
ATOM 589 N N . GLY A 1 75 ? -10.533 5.664 9.131 1.00 95.44 75 GLY A N 1
ATOM 590 C CA . GLY A 1 75 ? -11.398 5.050 10.125 1.00 95.44 75 GLY A CA 1
ATOM 591 C C . GLY A 1 75 ? -11.711 5.951 11.302 1.00 95.44 75 GLY A C 1
ATOM 592 O O . GLY A 1 75 ? -10.971 6.891 11.606 1.00 95.44 75 GLY A O 1
ATOM 593 N N . THR A 1 76 ? -12.811 5.613 11.966 1.00 94.50 76 THR A N 1
ATOM 594 C CA . THR A 1 76 ? -13.358 6.341 13.110 1.00 94.50 76 THR A CA 1
ATOM 595 C C . THR A 1 76 ? -13.612 5.370 14.251 1.00 94.50 76 THR A C 1
ATOM 597 O O . THR A 1 76 ? -14.195 4.301 14.067 1.00 94.50 76 THR A O 1
ATOM 600 N N . ILE A 1 77 ? -13.158 5.747 15.445 1.00 91.50 77 ILE A N 1
ATOM 601 C CA . ILE A 1 77 ? -13.396 4.986 16.671 1.00 91.50 77 ILE A CA 1
ATOM 602 C C . ILE A 1 77 ? -14.723 5.444 17.264 1.00 91.50 77 ILE A C 1
ATOM 604 O O . ILE A 1 77 ? -14.810 6.542 17.811 1.00 91.50 77 ILE A O 1
ATOM 608 N N . ASN A 1 78 ? -15.759 4.617 17.165 1.00 88.75 78 ASN A N 1
ATOM 609 C CA . ASN A 1 78 ? -17.119 5.008 17.545 1.00 88.75 78 ASN A CA 1
ATOM 610 C C . ASN A 1 78 ? -17.359 4.823 19.046 1.00 88.75 78 ASN A C 1
ATOM 612 O O . ASN A 1 78 ? -17.932 5.688 19.710 1.00 88.75 78 ASN A O 1
ATOM 616 N N . LYS A 1 79 ? -16.861 3.719 19.610 1.00 82.88 79 LYS A N 1
ATOM 617 C CA . LYS A 1 79 ? -16.897 3.446 21.050 1.00 82.88 79 LYS A CA 1
ATOM 618 C C . LYS A 1 79 ? -15.473 3.544 21.568 1.00 82.88 79 LYS A C 1
ATOM 620 O O . LYS A 1 79 ? -14.688 2.621 21.385 1.00 82.88 79 LYS A O 1
ATOM 625 N N . GLY A 1 80 ? -15.143 4.696 22.153 1.00 84.44 80 GLY A N 1
ATOM 626 C CA . GLY A 1 80 ? -13.803 4.996 22.655 1.00 84.44 80 GLY A CA 1
ATOM 627 C C . GLY A 1 80 ? -13.167 3.832 23.423 1.00 84.44 80 GLY A C 1
ATOM 628 O O . GLY A 1 80 ? -13.837 3.050 24.092 1.00 84.44 80 GLY A O 1
ATOM 629 N N . THR A 1 81 ? -11.853 3.730 23.320 1.00 85.88 81 THR A N 1
ATOM 630 C CA . THR A 1 81 ? -11.019 2.756 24.021 1.00 85.88 81 THR A CA 1
ATOM 631 C C . THR A 1 81 ? -10.239 3.444 25.143 1.00 85.88 81 THR A C 1
ATOM 633 O O . THR A 1 81 ? -10.295 4.663 25.301 1.00 85.88 81 THR A O 1
ATOM 636 N N . GLN A 1 82 ? -9.446 2.683 25.900 1.00 87.12 82 GLN A N 1
ATOM 637 C CA . GLN A 1 82 ? -8.513 3.258 26.875 1.00 87.12 82 GLN A CA 1
ATOM 638 C C . GLN A 1 82 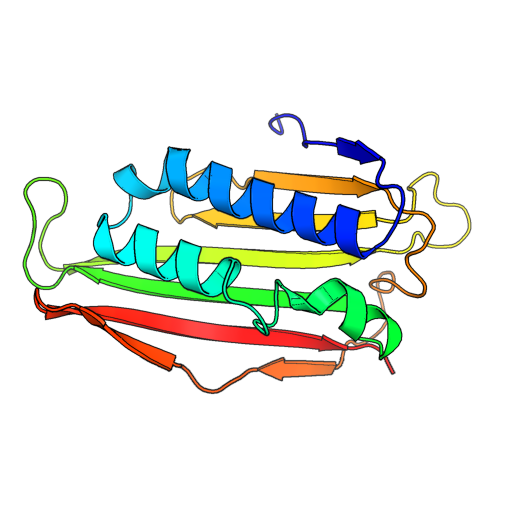? -7.490 4.212 26.226 1.00 87.12 82 GLN A C 1
ATOM 640 O O . GLN A 1 82 ? -7.028 5.145 26.875 1.00 87.12 82 GLN A O 1
ATOM 645 N N . LEU A 1 83 ? -7.139 3.982 24.956 1.00 86.00 83 LEU A N 1
ATOM 646 C CA . LEU A 1 83 ? -6.117 4.748 24.236 1.00 86.00 83 LEU A CA 1
ATOM 647 C C . LEU A 1 83 ? -6.701 5.876 23.381 1.00 86.00 83 LEU A C 1
ATOM 649 O O . LEU A 1 83 ? -6.032 6.877 23.138 1.00 86.00 83 LEU A O 1
ATOM 653 N N . PHE A 1 84 ? -7.946 5.731 22.930 1.00 90.00 84 PHE A N 1
ATOM 654 C CA . PHE A 1 84 ? -8.558 6.641 21.968 1.00 90.00 84 PHE A CA 1
ATOM 655 C C . PHE A 1 84 ? -9.970 7.016 22.384 1.00 90.00 84 PHE A C 1
ATOM 657 O O . PHE A 1 84 ? -10.803 6.152 22.636 1.00 90.00 84 PHE A O 1
ATOM 664 N N . ARG A 1 85 ? -10.277 8.310 22.383 1.00 90.75 85 ARG A N 1
ATOM 665 C CA . ARG A 1 85 ? -11.642 8.793 22.618 1.00 90.75 85 ARG A CA 1
ATOM 666 C C . ARG A 1 85 ? -12.599 8.373 21.494 1.00 90.75 85 ARG A C 1
ATOM 668 O O . ARG A 1 85 ? -12.177 8.158 20.360 1.00 90.75 85 ARG A O 1
ATOM 675 N N . ALA A 1 86 ? -13.893 8.330 21.804 1.00 91.50 86 ALA A N 1
ATOM 676 C CA . ALA A 1 86 ? -14.933 8.231 20.781 1.00 91.50 86 ALA A CA 1
ATOM 677 C C . ALA A 1 86 ? -14.839 9.416 19.797 1.00 91.50 86 ALA A C 1
ATOM 679 O O . ALA A 1 86 ? -14.510 10.535 20.199 1.00 91.50 86 ALA A O 1
ATOM 680 N N . GLY A 1 87 ? -15.097 9.162 18.515 1.00 91.06 87 GLY A N 1
ATOM 681 C CA . GLY A 1 87 ? -14.920 10.113 17.417 1.00 91.06 87 GLY A CA 1
ATOM 682 C C . GLY A 1 87 ? -13.461 10.354 17.018 1.00 91.06 87 GLY A C 1
ATOM 683 O O . GLY A 1 87 ? -13.184 11.284 16.266 1.00 91.06 87 GLY A O 1
ATOM 684 N N . HIS A 1 88 ? -12.501 9.575 17.531 1.00 92.69 88 HIS A N 1
ATOM 685 C CA . HIS A 1 88 ? -11.115 9.667 17.067 1.00 92.69 88 HIS A CA 1
ATOM 686 C C . HIS A 1 88 ? -11.003 9.152 15.632 1.00 92.69 88 HIS A C 1
ATOM 688 O O . HIS A 1 88 ? -11.288 7.985 15.364 1.00 92.69 88 HIS A O 1
ATOM 694 N N . GLU A 1 89 ? -10.554 10.025 14.736 1.00 95.06 89 GLU A N 1
ATOM 695 C CA . GLU A 1 89 ? -10.326 9.718 13.328 1.00 95.06 89 GLU A CA 1
ATOM 696 C C . GLU A 1 89 ? -8.846 9.480 13.053 1.00 95.06 89 GLU A C 1
ATOM 698 O O . GLU A 1 89 ? -7.974 10.260 13.458 1.00 95.06 89 GLU A O 1
ATOM 703 N N . TRP A 1 90 ? -8.562 8.459 12.259 1.00 94.62 90 TRP A N 1
ATOM 704 C CA . TRP A 1 90 ? -7.224 8.170 11.775 1.00 94.62 90 TRP A CA 1
ATOM 705 C C . TRP A 1 90 ? -7.232 7.931 10.269 1.00 94.62 90 TRP A C 1
ATOM 707 O O . TRP A 1 90 ? -8.250 7.612 9.657 1.00 94.62 90 TRP A O 1
ATOM 717 N N . LYS A 1 91 ? -6.062 8.131 9.664 1.00 96.56 91 LYS A N 1
ATOM 718 C CA . LYS A 1 91 ? -5.858 7.979 8.228 1.00 96.56 91 LYS A CA 1
ATOM 719 C C . LYS A 1 91 ? -4.463 7.449 7.958 1.00 96.56 91 LYS A C 1
ATOM 721 O O . LYS A 1 91 ? -3.496 7.935 8.554 1.00 96.56 91 LYS A O 1
ATOM 726 N N . VAL A 1 92 ? -4.365 6.478 7.060 1.00 97.31 92 VAL A N 1
ATOM 727 C CA . VAL A 1 92 ? -3.090 5.976 6.557 1.00 97.31 92 VAL A CA 1
ATOM 728 C C . VAL A 1 92 ? -3.152 5.767 5.054 1.00 97.31 92 VAL A C 1
ATOM 730 O O . VAL A 1 92 ? -4.107 5.196 4.535 1.00 97.31 92 VAL A O 1
ATOM 733 N N . ARG A 1 93 ? -2.117 6.228 4.358 1.00 98.00 93 ARG A N 1
ATOM 734 C CA . ARG A 1 93 ? -1.923 6.000 2.930 1.00 98.00 93 ARG A CA 1
ATOM 735 C C . ARG A 1 93 ? -0.679 5.162 2.705 1.00 98.00 93 ARG A C 1
ATOM 737 O O . ARG A 1 93 ? 0.349 5.407 3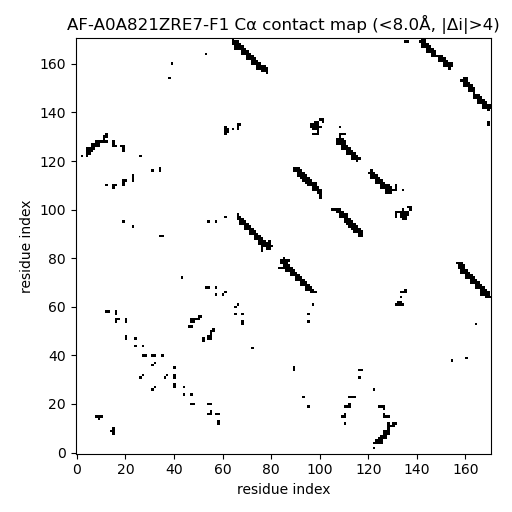.339 1.00 98.00 93 ARG A O 1
ATOM 744 N N . PHE A 1 94 ? -0.787 4.224 1.779 1.00 98.25 94 PHE A N 1
ATOM 745 C CA . PHE A 1 94 ? 0.324 3.455 1.245 1.00 98.25 94 PHE A CA 1
ATOM 746 C C . PHE A 1 94 ? 0.416 3.702 -0.246 1.00 98.25 94 PHE A C 1
ATOM 748 O O . PHE A 1 94 ? -0.610 3.776 -0.924 1.00 98.25 94 PHE A O 1
ATOM 755 N N . THR A 1 95 ? 1.642 3.771 -0.731 1.00 98.06 95 THR A N 1
ATOM 756 C CA . THR A 1 95 ? 1.966 3.847 -2.146 1.00 98.06 95 THR A CA 1
ATOM 757 C C . THR A 1 95 ? 3.012 2.788 -2.437 1.00 98.06 95 THR A C 1
ATOM 759 O O . THR A 1 95 ? 3.971 2.639 -1.680 1.00 98.06 95 THR A O 1
ATOM 762 N N . ILE A 1 96 ? 2.815 2.049 -3.521 1.00 97.56 96 ILE A N 1
ATOM 763 C CA . ILE A 1 96 ? 3.854 1.254 -4.166 1.00 97.56 96 ILE A CA 1
ATOM 764 C C . ILE A 1 96 ? 3.943 1.701 -5.614 1.00 97.56 96 ILE A C 1
ATOM 766 O O . ILE A 1 96 ? 2.920 1.886 -6.276 1.00 97.56 96 ILE A O 1
ATOM 770 N N . ASP A 1 97 ? 5.153 1.913 -6.100 1.00 96.25 97 ASP A N 1
ATOM 771 C CA . ASP A 1 97 ? 5.373 2.403 -7.449 1.00 96.25 97 ASP A CA 1
ATOM 772 C C . ASP A 1 97 ? 6.574 1.735 -8.097 1.00 96.25 97 ASP A C 1
ATOM 774 O O . ASP A 1 97 ? 7.415 1.134 -7.438 1.00 96.25 97 ASP A O 1
ATOM 778 N N . ALA A 1 98 ? 6.602 1.783 -9.419 1.00 95.06 98 ALA A N 1
ATOM 779 C CA . ALA A 1 98 ? 7.718 1.354 -10.227 1.00 95.06 98 ALA A CA 1
ATOM 780 C C . ALA A 1 98 ? 8.295 2.604 -10.858 1.00 95.06 98 ALA A C 1
ATOM 782 O O . ALA A 1 98 ? 7.560 3.359 -11.492 1.00 95.06 98 ALA A O 1
ATOM 783 N N . ASP A 1 99 ? 9.594 2.811 -10.725 1.00 90.44 99 ASP A N 1
ATOM 784 C CA . ASP A 1 99 ? 10.247 3.997 -11.251 1.00 90.44 99 ASP A CA 1
ATOM 785 C C . ASP A 1 99 ? 11.356 3.612 -12.227 1.00 90.44 99 ASP A C 1
ATOM 787 O O . ASP A 1 99 ? 12.113 2.652 -12.026 1.00 90.44 99 ASP A O 1
ATOM 791 N N . THR A 1 100 ? 11.432 4.376 -13.312 1.00 86.06 100 THR A N 1
ATOM 792 C CA . THR A 1 100 ? 12.478 4.249 -14.318 1.00 86.06 100 THR A CA 1
ATOM 793 C C . THR A 1 100 ? 13.080 5.624 -14.539 1.00 86.06 100 THR A C 1
ATOM 795 O O . THR A 1 100 ? 12.357 6.527 -14.964 1.00 86.06 100 THR A O 1
ATOM 798 N N . PRO A 1 101 ? 14.389 5.785 -14.301 1.00 78.06 101 PRO A N 1
ATOM 799 C CA . PRO A 1 101 ? 15.054 7.067 -14.457 1.00 78.06 101 PRO A CA 1
ATOM 800 C C . PRO A 1 101 ? 14.890 7.607 -15.886 1.00 78.06 101 PRO A C 1
ATOM 802 O O . PRO A 1 101 ? 14.936 6.826 -16.846 1.00 78.06 101 PRO A O 1
ATOM 805 N N . PRO A 1 102 ? 14.763 8.933 -16.063 1.00 72.75 102 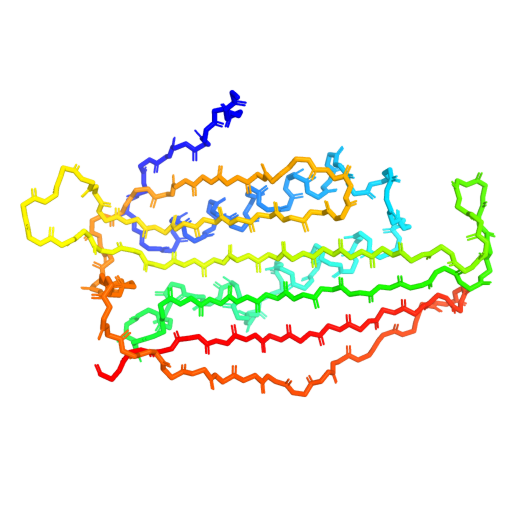PRO A N 1
ATOM 806 C CA . PRO A 1 102 ? 14.906 9.529 -17.381 1.00 72.75 102 PRO A CA 1
ATOM 807 C C . PRO A 1 102 ? 16.334 9.302 -17.914 1.00 72.75 102 PRO A C 1
ATOM 809 O O . PRO A 1 102 ? 17.271 9.133 -17.124 1.00 72.75 102 PRO A O 1
ATOM 812 N N . PRO A 1 103 ? 16.537 9.325 -19.245 1.00 71.56 103 PRO A N 1
ATOM 813 C CA . PRO A 1 103 ? 17.873 9.235 -19.827 1.00 71.56 103 PRO A CA 1
ATOM 814 C C . PRO A 1 103 ? 18.824 10.275 -19.216 1.00 71.56 103 PRO A C 1
ATOM 816 O O . PRO A 1 103 ? 18.492 11.456 -19.153 1.00 71.56 103 PRO A O 1
ATOM 819 N N . GLY A 1 104 ? 20.003 9.832 -18.770 1.00 71.38 104 GLY A N 1
ATOM 820 C CA . GLY A 1 104 ? 21.014 10.698 -18.150 1.00 71.38 104 GLY A CA 1
ATOM 821 C C . GLY A 1 104 ? 20.854 10.929 -16.643 1.00 71.38 104 GLY A C 1
ATOM 822 O O . GLY A 1 104 ? 21.605 11.724 -16.088 1.00 71.38 104 GLY A O 1
ATOM 823 N N . SER A 1 105 ? 19.908 10.258 -15.978 1.00 78.62 105 SER A N 1
ATOM 824 C CA . SER A 1 105 ? 19.833 10.226 -14.512 1.00 78.62 105 SER A CA 1
ATOM 825 C C . SER A 1 105 ? 20.707 9.109 -13.928 1.00 78.62 105 SER A C 1
ATOM 827 O O . SER A 1 105 ? 20.727 7.994 -14.448 1.00 78.62 105 SER A O 1
ATOM 829 N N . ASP A 1 106 ? 21.382 9.407 -12.814 1.00 77.38 106 ASP A N 1
ATOM 830 C CA . ASP A 1 106 ? 22.161 8.441 -12.022 1.00 77.38 106 ASP A CA 1
ATOM 831 C C . ASP A 1 106 ? 21.273 7.537 -11.145 1.00 77.38 106 ASP A C 1
ATOM 833 O O . ASP A 1 106 ? 21.750 6.587 -10.517 1.00 77.38 106 ASP A O 1
ATOM 837 N N . GLN A 1 107 ? 19.971 7.830 -11.066 1.00 77.62 107 GLN A N 1
ATOM 838 C CA . GLN A 1 107 ? 19.020 7.022 -10.312 1.00 77.62 107 GLN A CA 1
ATOM 839 C C . GLN A 1 107 ? 18.829 5.671 -11.003 1.00 77.62 107 GLN A C 1
ATOM 841 O O . GLN A 1 107 ? 18.687 5.600 -12.218 1.00 77.62 107 GLN A O 1
ATOM 846 N N . LYS A 1 108 ? 18.802 4.578 -10.237 1.00 86.62 108 LYS A N 1
ATOM 847 C CA . LYS A 1 108 ? 18.537 3.246 -10.790 1.00 86.62 108 LYS A CA 1
ATOM 848 C C . LYS A 1 108 ? 17.038 2.970 -10.869 1.00 86.62 108 LYS A C 1
ATOM 850 O O . LYS A 1 108 ? 16.212 3.590 -10.198 1.00 86.62 108 LYS A O 1
ATOM 855 N N . LYS A 1 109 ? 16.680 1.989 -11.684 1.00 91.69 109 LYS A N 1
ATOM 856 C CA . LYS A 1 109 ? 15.330 1.429 -11.696 1.00 91.69 109 LYS A CA 1
ATOM 857 C C . LYS A 1 109 ? 14.998 0.805 -10.339 1.00 91.69 109 LYS A C 1
ATOM 859 O O . LYS A 1 109 ? 15.867 0.186 -9.722 1.00 91.69 109 LYS A O 1
ATOM 864 N N . HIS A 1 110 ? 13.767 0.962 -9.865 1.00 93.62 110 HIS A N 1
ATOM 865 C CA . HIS A 1 110 ? 13.358 0.419 -8.568 1.00 93.62 110 HIS A CA 1
ATOM 866 C C . HIS A 1 110 ? 11.846 0.257 -8.438 1.00 93.62 110 HIS A C 1
ATOM 868 O O . HIS A 1 110 ? 11.074 0.830 -9.205 1.00 93.62 110 HIS A O 1
ATOM 874 N N . ILE A 1 111 ? 11.449 -0.519 -7.430 1.00 95.56 111 ILE A N 1
ATOM 875 C CA . ILE A 1 111 ? 10.121 -0.430 -6.831 1.00 95.56 111 ILE A CA 1
ATOM 876 C C . ILE A 1 111 ? 10.224 0.476 -5.601 1.00 95.56 111 ILE A C 1
ATOM 878 O O . ILE A 1 111 ? 10.979 0.182 -4.670 1.00 95.56 111 ILE A O 1
ATOM 882 N N . GLY A 1 112 ? 9.505 1.593 -5.621 1.00 95.31 112 GLY A N 1
ATOM 883 C CA . GLY A 1 112 ? 9.371 2.518 -4.505 1.00 95.31 112 GLY A CA 1
ATOM 884 C C . GLY A 1 112 ? 8.222 2.117 -3.588 1.00 95.31 112 GLY A C 1
ATOM 885 O O . GLY A 1 112 ? 7.246 1.495 -4.016 1.00 95.31 112 GLY A O 1
ATOM 886 N N . TYR A 1 113 ? 8.330 2.476 -2.312 1.00 96.19 113 TYR A N 1
ATOM 887 C CA . TYR A 1 113 ? 7.196 2.435 -1.398 1.00 96.19 113 TYR A CA 1
ATOM 888 C C . TYR A 1 113 ? 7.155 3.678 -0.523 1.00 96.19 113 TYR A C 1
ATOM 890 O O . TYR A 1 113 ? 8.192 4.189 -0.100 1.00 96.19 113 TYR A O 1
ATOM 898 N N . GLU A 1 114 ? 5.946 4.123 -0.192 1.00 97.06 114 GLU A N 1
ATOM 899 C CA . GLU A 1 114 ? 5.712 5.202 0.760 1.00 97.06 114 GLU A CA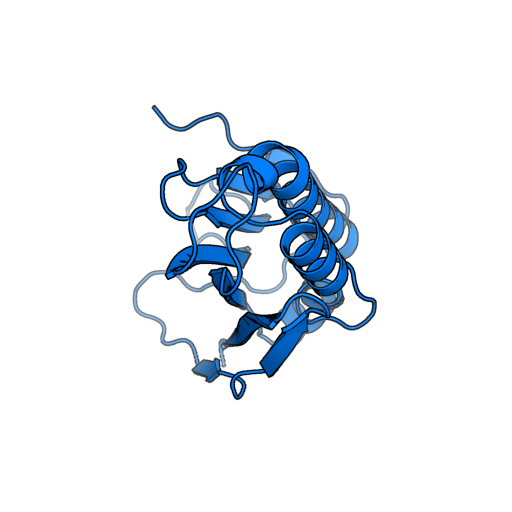 1
ATOM 900 C C . GLU A 1 114 ? 4.572 4.860 1.714 1.00 97.06 114 GLU A C 1
ATOM 902 O O . GLU A 1 114 ? 3.589 4.219 1.343 1.00 97.06 114 GLU A O 1
ATOM 907 N N . ILE A 1 115 ? 4.693 5.315 2.960 1.00 96.50 115 ILE A N 1
ATOM 908 C CA . ILE A 1 115 ? 3.670 5.157 3.988 1.00 96.50 115 ILE A CA 1
ATOM 909 C C . ILE A 1 115 ? 3.514 6.481 4.714 1.00 96.50 115 ILE A C 1
ATOM 911 O O . ILE A 1 115 ? 4.483 7.058 5.221 1.00 96.50 115 ILE A O 1
ATOM 915 N N . HIS A 1 116 ? 2.277 6.944 4.811 1.00 96.31 116 HIS A N 1
ATOM 916 C CA . HIS A 1 116 ? 1.939 8.166 5.515 1.00 96.31 116 HIS A CA 1
ATOM 917 C C . HIS A 1 116 ? 0.790 7.904 6.482 1.00 96.31 116 HIS A C 1
ATOM 919 O O . HIS A 1 116 ? -0.359 7.760 6.074 1.00 96.31 116 HIS A O 1
ATOM 925 N N . ILE A 1 117 ? 1.112 7.859 7.774 1.00 95.19 117 ILE A N 1
ATOM 926 C CA . ILE A 1 117 ? 0.132 7.820 8.861 1.00 95.19 117 ILE A CA 1
ATOM 927 C C . ILE A 1 117 ? -0.095 9.260 9.329 1.00 95.19 117 ILE A C 1
ATOM 929 O O . ILE A 1 117 ? 0.868 9.966 9.633 1.00 95.19 117 ILE A O 1
ATOM 933 N N . LYS A 1 118 ? -1.355 9.704 9.409 1.00 91.94 118 LYS A N 1
ATOM 934 C CA . LYS A 1 118 ? -1.708 11.054 9.877 1.00 91.94 118 LYS A CA 1
ATOM 935 C C . LYS A 1 118 ? -1.055 11.334 11.237 1.00 91.94 118 LYS A C 1
ATOM 937 O O . LYS A 1 118 ? -1.268 10.599 12.197 1.00 91.94 118 LYS A O 1
ATOM 942 N N . GLY A 1 119 ? -0.268 12.408 11.314 1.00 87.62 119 GLY A N 1
ATOM 943 C CA . GLY A 1 119 ? 0.443 12.806 12.535 1.00 87.62 119 GLY A CA 1
ATOM 944 C C . GLY A 1 119 ? 1.785 12.099 12.774 1.00 87.62 119 GLY A C 1
ATOM 945 O O . GLY A 1 119 ? 2.382 12.289 13.832 1.00 87.62 119 GLY A O 1
ATOM 946 N N . LYS A 1 120 ? 2.285 11.306 11.818 1.00 90.75 120 LYS A N 1
ATOM 947 C CA . LYS A 1 120 ? 3.627 10.703 11.847 1.00 90.75 120 LYS A CA 1
ATOM 948 C C . LYS A 1 120 ? 4.450 11.173 10.645 1.00 90.75 120 LYS A C 1
ATOM 950 O O . LYS A 1 120 ? 3.904 11.542 9.609 1.00 90.75 120 LYS A O 1
ATOM 955 N N . SER A 1 121 ? 5.776 11.133 10.774 1.00 90.50 121 SER A N 1
ATOM 956 C CA . SER A 1 121 ? 6.680 11.392 9.649 1.00 90.50 121 SER A CA 1
ATOM 957 C C . SER A 1 121 ? 6.498 10.339 8.560 1.00 90.50 121 SER A C 1
ATOM 959 O O . SER A 1 121 ? 6.485 9.146 8.862 1.00 90.50 121 SER A O 1
ATOM 961 N N . LYS A 1 122 ? 6.419 10.782 7.299 1.00 92.62 122 LYS A N 1
ATOM 962 C CA . LYS A 1 122 ? 6.390 9.891 6.133 1.00 92.62 122 LYS A CA 1
ATOM 963 C C . LYS A 1 122 ? 7.588 8.940 6.160 1.00 92.62 122 LYS A C 1
ATOM 965 O O . LYS A 1 122 ? 8.710 9.374 6.423 1.00 92.62 122 LYS A O 1
ATOM 970 N N . GLN A 1 123 ? 7.345 7.670 5.859 1.00 93.31 123 GLN A N 1
ATOM 971 C CA . GLN A 1 123 ? 8.391 6.682 5.610 1.00 93.31 123 GLN A CA 1
ATOM 972 C C . GLN A 1 123 ? 8.381 6.288 4.144 1.00 93.31 123 GLN A C 1
ATOM 974 O O . GLN A 1 123 ? 7.313 6.122 3.561 1.00 93.31 123 GLN A O 1
ATOM 979 N N . ALA A 1 124 ? 9.565 6.144 3.563 1.00 95.12 124 ALA A N 1
ATOM 980 C CA . ALA A 1 124 ? 9.733 5.728 2.182 1.00 95.12 124 ALA A CA 1
ATOM 981 C C . ALA A 1 124 ? 11.041 4.950 2.015 1.00 95.12 124 ALA A C 1
ATOM 983 O O . ALA A 1 124 ? 11.929 5.021 2.871 1.00 95.12 124 ALA A O 1
ATOM 984 N N . GLY A 1 125 ? 11.157 4.209 0.923 1.00 94.06 125 GLY A N 1
ATOM 985 C CA . GLY A 1 125 ? 12.377 3.497 0.564 1.00 94.06 125 GLY A CA 1
ATOM 986 C C . GLY A 1 125 ? 12.294 2.901 -0.831 1.00 94.06 125 GLY A C 1
ATOM 987 O O . GLY A 1 125 ? 11.256 2.982 -1.493 1.00 94.06 125 GLY A O 1
ATOM 988 N N . HIS A 1 126 ? 13.398 2.293 -1.258 1.00 93.94 126 HIS A N 1
ATOM 989 C CA . HIS A 1 126 ? 13.548 1.782 -2.613 1.00 93.94 126 HIS A CA 1
ATOM 990 C C . HIS A 1 126 ? 14.054 0.339 -2.595 1.00 93.94 126 HIS A C 1
ATOM 992 O O . HIS A 1 126 ? 15.059 0.005 -1.966 1.00 93.94 126 HIS A O 1
ATOM 998 N N . ALA A 1 127 ? 13.386 -0.522 -3.353 1.00 95.06 127 ALA A N 1
ATOM 999 C CA . ALA A 1 127 ? 13.933 -1.800 -3.772 1.00 95.06 127 ALA A CA 1
ATOM 1000 C C . ALA A 1 127 ? 14.505 -1.650 -5.187 1.00 95.06 127 ALA A C 1
ATOM 1002 O O . ALA A 1 127 ? 13.774 -1.746 -6.176 1.00 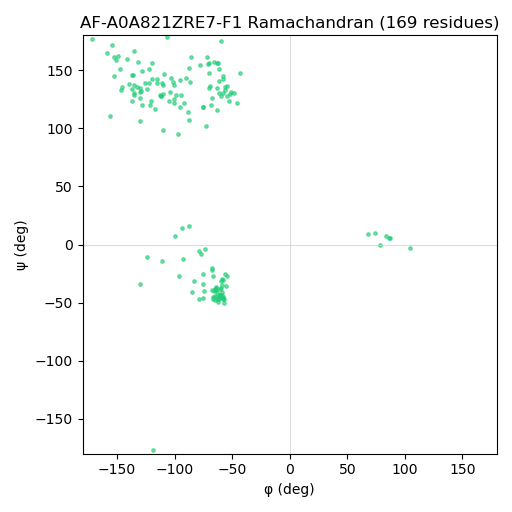95.06 127 ALA A O 1
ATOM 1003 N N . TRP A 1 128 ? 15.807 -1.386 -5.287 1.00 94.06 128 TRP A N 1
ATOM 1004 C CA . TRP A 1 128 ? 16.520 -1.268 -6.558 1.00 94.06 128 TRP A CA 1
ATOM 1005 C C . TRP A 1 128 ? 16.409 -2.572 -7.347 1.00 94.06 128 TRP A C 1
ATOM 1007 O O . TRP A 1 128 ? 16.674 -3.651 -6.820 1.00 94.06 128 TRP A O 1
ATOM 1017 N N . CYS A 1 129 ? 15.982 -2.479 -8.605 1.00 93.62 129 CYS A N 1
ATOM 1018 C CA . CYS A 1 129 ? 15.678 -3.634 -9.437 1.00 93.62 129 CYS A CA 1
ATOM 1019 C C . CYS A 1 129 ? 15.796 -3.272 -10.922 1.00 93.62 129 CYS A C 1
ATOM 1021 O O . CYS A 1 129 ? 14.952 -2.567 -11.475 1.00 93.62 129 CYS A O 1
ATOM 1023 N N . ASP A 1 130 ? 16.815 -3.805 -11.597 1.00 90.88 130 ASP A N 1
ATOM 1024 C CA . ASP A 1 130 ? 17.055 -3.522 -13.021 1.00 90.88 130 ASP A CA 1
ATOM 1025 C C . ASP A 1 130 ? 15.968 -4.112 -13.936 1.00 90.88 130 ASP A C 1
ATOM 1027 O O . ASP A 1 130 ? 15.766 -3.645 -15.061 1.00 90.88 130 ASP A O 1
ATOM 1031 N N . ALA A 1 131 ? 15.228 -5.107 -13.434 1.00 92.12 131 ALA A N 1
ATOM 1032 C CA . ALA A 1 131 ? 14.164 -5.797 -14.153 1.00 92.12 131 ALA A CA 1
ATOM 1033 C C . ALA A 1 131 ? 12.873 -4.972 -14.311 1.00 92.12 131 ALA A C 1
ATOM 1035 O O . ALA A 1 131 ? 11.948 -5.447 -14.968 1.00 92.12 131 ALA A O 1
ATOM 1036 N N . VAL A 1 132 ? 12.781 -3.758 -13.745 1.00 90.69 132 VAL A N 1
ATOM 1037 C CA . VAL A 1 132 ? 11.620 -2.873 -13.957 1.00 90.69 132 VAL A CA 1
ATOM 1038 C C . VAL A 1 132 ? 11.539 -2.500 -15.444 1.00 90.69 132 VAL A C 1
ATOM 1040 O O . VAL A 1 132 ? 12.453 -1.853 -15.974 1.00 90.69 132 VAL A O 1
ATOM 1043 N N . PRO A 1 133 ? 10.475 -2.913 -16.156 1.00 85.19 133 PRO A N 1
ATOM 1044 C CA . PRO A 1 133 ? 10.403 -2.735 -17.601 1.00 85.19 133 PRO A CA 1
ATOM 1045 C C . PRO A 1 133 ? 10.107 -1.278 -17.969 1.00 85.19 133 PRO A C 1
ATOM 1047 O O . PRO A 1 133 ? 10.785 -0.705 -18.819 1.00 85.19 133 PRO A O 1
ATOM 1050 N N . LYS A 1 134 ? 9.125 -0.681 -17.289 1.00 81.06 134 LYS A N 1
ATOM 1051 C CA . LYS A 1 134 ? 8.630 0.683 -17.474 1.00 81.06 134 LYS A CA 1
ATOM 1052 C C . LYS A 1 134 ? 8.204 1.186 -16.096 1.00 81.06 134 LYS A C 1
ATOM 1054 O O . LYS A 1 134 ? 7.552 0.449 -15.360 1.00 81.06 134 LYS A O 1
ATOM 1059 N N . GLY A 1 135 ? 8.616 2.388 -15.734 1.00 77.88 135 GLY A N 1
ATOM 1060 C CA . GLY A 1 135 ? 8.259 3.020 -14.473 1.00 77.88 135 GLY A CA 1
ATOM 1061 C C . GLY A 1 135 ? 7.499 4.309 -14.717 1.00 77.88 135 GLY A C 1
ATOM 1062 O O . GLY A 1 135 ? 7.186 4.654 -15.862 1.00 77.88 135 GLY A O 1
ATOM 1063 N N . ARG A 1 136 ? 7.179 5.011 -13.632 1.00 79.50 136 ARG A N 1
ATOM 1064 C CA . ARG A 1 136 ? 6.527 6.311 -13.682 1.00 79.50 136 ARG A CA 1
ATOM 1065 C C . ARG A 1 136 ? 7.301 7.218 -14.633 1.00 79.50 136 ARG A C 1
ATOM 1067 O O . ARG A 1 136 ? 8.528 7.296 -14.558 1.00 79.50 136 ARG A O 1
ATOM 1074 N N . PRO A 1 137 ? 6.605 7.875 -15.560 1.00 69.56 137 PRO A N 1
ATOM 1075 C CA . PRO A 1 1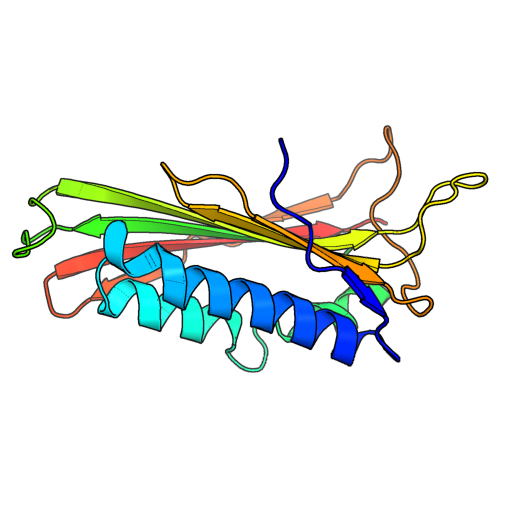37 ? 7.266 8.786 -16.461 1.00 69.56 137 PRO A CA 1
ATOM 1076 C C . PRO A 1 137 ? 7.712 10.032 -15.690 1.00 69.56 137 PRO A C 1
ATOM 1078 O O . PRO A 1 137 ? 7.121 10.405 -14.675 1.00 69.56 137 PRO A O 1
ATOM 1081 N N . GLY A 1 138 ? 8.742 10.699 -16.209 1.00 66.06 138 GLY A N 1
ATOM 1082 C CA . GLY A 1 138 ? 9.123 12.024 -15.732 1.00 66.06 138 GLY A CA 1
ATOM 1083 C C . GLY A 1 138 ? 7.990 13.046 -15.890 1.00 66.06 138 GLY A C 1
ATOM 1084 O O . GLY A 1 138 ? 6.934 12.783 -16.473 1.00 66.06 138 GLY A O 1
ATOM 1085 N N . THR A 1 139 ? 8.225 14.250 -15.379 1.00 58.59 139 THR A N 1
ATOM 1086 C CA . THR A 1 139 ? 7.287 15.374 -15.461 1.00 58.59 139 THR A CA 1
ATOM 1087 C C . THR A 1 139 ? 6.751 15.588 -16.885 1.00 58.59 139 THR A C 1
ATOM 1089 O O . THR A 1 139 ? 7.515 15.678 -17.841 1.00 58.59 139 THR A O 1
ATOM 1092 N N . GLY A 1 140 ? 5.423 15.705 -17.022 1.00 55.16 140 GLY A N 1
ATOM 1093 C CA . GLY A 1 140 ? 4.752 16.062 -18.283 1.00 55.16 140 GLY A CA 1
ATOM 1094 C C . GLY A 1 140 ? 4.061 14.920 -19.038 1.00 55.16 140 GLY A C 1
ATOM 1095 O O . GLY A 1 140 ? 3.401 15.190 -20.039 1.00 55.16 140 GLY A O 1
ATOM 1096 N N . VAL A 1 141 ? 4.143 13.672 -18.568 1.00 67.12 141 VAL A N 1
ATOM 1097 C CA . VAL A 1 141 ? 3.379 12.546 -19.136 1.00 67.12 141 VAL A CA 1
ATOM 1098 C C . VAL A 1 141 ? 2.157 12.254 -18.266 1.00 67.12 141 VAL A C 1
ATOM 1100 O O . VAL A 1 141 ? 2.274 12.040 -17.061 1.00 67.12 141 VAL A O 1
ATOM 1103 N N . GLY A 1 142 ? 0.972 12.251 -18.880 1.00 71.81 142 GLY A N 1
ATOM 1104 C CA . GLY A 1 142 ? -0.276 11.923 -18.195 1.00 71.81 142 GLY A CA 1
ATOM 1105 C C . GLY A 1 142 ? -0.351 10.439 -17.834 1.00 71.81 142 GLY A C 1
ATOM 1106 O O . GLY A 1 142 ? -0.069 9.582 -18.669 1.00 71.81 142 GLY A O 1
ATOM 1107 N N . MET A 1 143 ? -0.760 10.144 -16.601 1.00 87.25 143 MET A N 1
ATOM 1108 C CA . MET A 1 143 ? -1.108 8.792 -16.163 1.00 87.25 143 MET A CA 1
ATOM 1109 C C . MET A 1 143 ? -2.630 8.645 -16.147 1.00 87.25 143 MET A C 1
ATOM 1111 O O . MET A 1 143 ? -3.338 9.559 -15.724 1.00 87.25 143 MET A O 1
ATOM 1115 N N . LEU A 1 144 ? -3.130 7.493 -16.588 1.00 90.94 144 LEU A N 1
ATOM 1116 C CA . LEU A 1 144 ? -4.529 7.128 -16.411 1.00 90.94 144 LEU A CA 1
ATOM 1117 C C . LEU A 1 144 ? -4.748 6.727 -14.951 1.00 90.94 144 LEU A C 1
ATOM 1119 O O . LEU A 1 144 ? -4.151 5.759 -14.481 1.00 90.94 144 LEU A O 1
ATOM 1123 N N . GLU A 1 145 ? -5.602 7.473 -14.254 1.00 94.31 145 GLU A N 1
ATOM 1124 C CA . GLU A 1 145 ? -6.028 7.172 -12.890 1.00 94.31 145 GLU A CA 1
ATOM 1125 C C . GLU A 1 145 ? -7.303 6.318 -12.909 1.00 94.31 145 GLU A C 1
ATOM 1127 O O . GLU A 1 145 ? -8.338 6.727 -13.434 1.00 94.31 145 GLU A O 1
ATOM 1132 N N . GLU A 1 146 ? -7.242 5.141 -12.293 1.00 94.31 146 GLU A N 1
ATOM 1133 C CA . GLU A 1 146 ? -8.399 4.283 -12.044 1.00 94.31 146 GLU A CA 1
ATOM 1134 C C . GLU A 1 146 ? -8.591 4.128 -10.535 1.00 94.31 146 GLU A C 1
ATOM 1136 O O . GLU A 1 146 ? -7.743 3.566 -9.841 1.00 94.31 146 GLU A O 1
ATOM 1141 N N . LYS A 1 147 ? -9.722 4.612 -10.020 1.00 95.19 147 LYS A N 1
ATOM 1142 C CA . LYS A 1 147 ? -10.061 4.551 -8.597 1.00 95.19 147 LYS A CA 1
ATOM 1143 C C . LYS A 1 147 ? -11.200 3.567 -8.358 1.00 95.19 147 LYS A C 1
ATOM 1145 O O . LYS A 1 147 ? -12.242 3.643 -9.011 1.00 95.19 147 LYS A O 1
ATOM 1150 N N . THR A 1 148 ? -11.030 2.651 -7.408 1.00 94.31 148 THR A N 1
ATOM 1151 C CA . THR A 1 148 ? -12.103 1.728 -7.021 1.00 94.31 148 THR A CA 1
ATOM 1152 C C . THR A 1 148 ? -13.194 2.458 -6.243 1.00 94.31 148 THR A C 1
ATOM 1154 O O . THR A 1 148 ? -12.974 3.517 -5.651 1.00 94.31 148 THR A O 1
ATOM 1157 N N . ARG A 1 149 ? -14.384 1.852 -6.172 1.00 93.88 149 ARG A N 1
ATOM 1158 C CA . ARG A 1 149 ? -15.385 2.278 -5.187 1.00 93.88 149 ARG A CA 1
ATOM 1159 C C . ARG A 1 149 ? -14.832 2.088 -3.765 1.00 93.88 149 ARG A C 1
ATOM 1161 O O . ARG A 1 149 ? -14.010 1.184 -3.572 1.00 93.88 149 ARG A O 1
ATOM 1168 N N . PRO A 1 150 ? -15.269 2.906 -2.792 1.00 94.00 150 PRO A N 1
ATOM 1169 C CA . PRO A 1 150 ? -14.945 2.680 -1.393 1.00 94.00 150 PRO A CA 1
ATOM 1170 C C . PRO A 1 150 ? -15.397 1.288 -0.950 1.00 94.00 150 PRO A C 1
ATOM 1172 O O . PRO A 1 150 ? -16.499 0.846 -1.275 1.00 94.00 150 PRO A O 1
ATOM 1175 N N . ILE A 1 151 ? -14.524 0.609 -0.220 1.00 95.50 151 ILE A N 1
ATOM 1176 C CA . ILE A 1 151 ? -14.792 -0.646 0.465 1.00 95.50 151 ILE A CA 1
ATOM 1177 C C . ILE A 1 151 ? -14.925 -0.306 1.941 1.00 95.50 151 ILE A C 1
ATOM 1179 O O . ILE A 1 151 ? -14.012 0.275 2.528 1.00 95.50 151 ILE A O 1
ATOM 1183 N N . GLU A 1 152 ? -16.057 -0.666 2.527 1.00 95.44 152 GLU A N 1
ATOM 1184 C CA . GLU A 1 152 ? -16.375 -0.400 3.926 1.00 95.44 152 GLU A CA 1
ATOM 1185 C C . GLU A 1 152 ? -16.201 -1.671 4.760 1.00 95.44 152 GLU A C 1
ATOM 1187 O O . GLU A 1 152 ? -16.489 -2.787 4.317 1.00 95.44 152 GLU A O 1
ATOM 1192 N N . HIS A 1 153 ? -15.712 -1.501 5.982 1.00 94.38 153 HIS A N 1
ATOM 1193 C CA . HIS A 1 153 ? -15.546 -2.558 6.959 1.00 94.38 153 HIS A CA 1
ATOM 1194 C C . HIS A 1 153 ? -15.996 -2.067 8.333 1.00 94.38 153 HIS A C 1
ATOM 1196 O O . HIS A 1 153 ? -15.480 -1.084 8.864 1.00 94.38 153 HIS A O 1
ATOM 1202 N N . GLN A 1 154 ? -16.939 -2.799 8.917 1.00 92.94 154 GLN A N 1
ATOM 1203 C CA . GLN A 1 154 ? -17.412 -2.581 10.274 1.00 92.94 154 GLN A CA 1
ATOM 1204 C C . GLN A 1 154 ? -16.752 -3.598 11.205 1.00 92.94 154 GLN A C 1
ATOM 1206 O O . GLN A 1 154 ? -16.925 -4.808 11.038 1.00 92.94 154 GLN A O 1
ATOM 1211 N N . PHE A 1 155 ? -16.035 -3.117 12.215 1.00 89.75 155 PHE A N 1
ATOM 1212 C CA . PHE A 1 155 ? -15.483 -3.979 13.253 1.00 89.75 155 PHE A CA 1
ATOM 1213 C C . PHE A 1 155 ? -16.567 -4.390 14.270 1.00 89.75 155 PHE A C 1
ATOM 1215 O O . PHE A 1 155 ? -17.519 -3.638 14.500 1.00 89.75 155 PHE A O 1
ATOM 1222 N N . PRO A 1 156 ? -16.419 -5.540 14.962 1.00 83.62 156 PRO A N 1
ATOM 1223 C CA . PRO A 1 156 ? -17.387 -6.003 15.966 1.00 83.62 156 PRO A CA 1
ATOM 1224 C C . PRO A 1 156 ? -17.674 -5.004 17.100 1.00 83.62 156 PRO A C 1
ATOM 1226 O O . PRO A 1 156 ? -18.742 -5.034 17.705 1.00 83.62 156 PRO A O 1
ATOM 1229 N N . ASN A 1 157 ? -16.735 -4.103 17.395 1.00 77.94 157 ASN A N 1
ATOM 1230 C CA . ASN A 1 157 ? -16.866 -3.061 18.414 1.00 77.94 157 ASN A CA 1
ATOM 1231 C C . ASN A 1 157 ? -17.509 -1.763 17.889 1.00 77.94 157 ASN A C 1
ATOM 1233 O O . ASN A 1 157 ? -17.439 -0.745 18.573 1.00 77.94 157 ASN A O 1
ATOM 1237 N N . THR A 1 158 ? -18.158 -1.798 16.721 1.00 75.06 158 THR A N 1
ATOM 1238 C CA . THR A 1 158 ? -18.781 -0.662 16.017 1.00 75.06 158 THR A CA 1
ATOM 1239 C C . THR A 1 158 ? -17.818 0.383 15.462 1.00 75.06 158 THR A C 1
ATOM 1241 O O . THR A 1 158 ? -18.287 1.398 14.970 1.00 75.06 158 THR A O 1
ATOM 1244 N N . ASP A 1 159 ? -16.505 0.151 15.469 1.00 88.25 159 ASP A N 1
ATOM 1245 C CA . ASP A 1 159 ? -15.576 1.019 14.738 1.00 88.25 159 ASP A CA 1
ATOM 1246 C C . ASP A 1 159 ? -15.739 0.820 13.228 1.00 88.25 159 ASP A C 1
ATOM 1248 O O . ASP A 1 159 ? -16.033 -0.288 12.763 1.00 88.25 159 ASP A O 1
ATOM 1252 N N . GLU A 1 160 ? -15.526 1.886 12.466 1.00 91.94 160 GLU A N 1
ATOM 1253 C CA . GLU A 1 160 ? -15.675 1.895 11.012 1.00 91.94 160 GLU A CA 1
ATOM 1254 C C . GLU A 1 160 ? -14.330 2.145 10.340 1.00 91.94 160 GLU A C 1
ATOM 1256 O O . GLU A 1 160 ? -13.509 2.939 10.807 1.00 91.94 160 GLU A O 1
ATOM 1261 N N . LEU A 1 161 ? -14.119 1.465 9.219 1.00 94.81 161 LEU A N 1
ATOM 1262 C CA . LEU A 1 161 ? -13.005 1.675 8.311 1.00 94.81 161 LEU A CA 1
ATOM 1263 C C . LEU A 1 161 ? -13.544 1.688 6.888 1.00 94.81 161 LEU A C 1
ATOM 1265 O O . LEU A 1 161 ? -14.342 0.837 6.505 1.00 94.81 161 LEU A O 1
ATOM 1269 N N . LYS A 1 162 ? -13.051 2.615 6.077 1.00 96.81 162 LYS A N 1
ATOM 1270 C CA . LYS A 1 162 ? -13.251 2.618 4.631 1.00 96.81 162 LYS A CA 1
ATOM 1271 C C . LYS A 1 162 ? -11.913 2.755 3.924 1.00 96.81 162 LYS A C 1
ATOM 1273 O O . LYS A 1 162 ? -10.990 3.384 4.442 1.00 96.81 162 LYS A O 1
ATOM 1278 N N . TYR A 1 163 ? -11.809 2.172 2.741 1.00 97.06 163 TYR A N 1
ATOM 1279 C CA . TYR A 1 163 ? -10.617 2.301 1.916 1.00 97.06 163 TYR A CA 1
ATOM 1280 C C . TYR A 1 163 ? -10.922 2.161 0.435 1.00 97.06 163 TYR A C 1
ATOM 1282 O O . TYR A 1 163 ? -11.964 1.648 0.038 1.00 97.06 163 TYR A O 1
ATOM 1290 N N . TRP A 1 164 ? -10.008 2.631 -0.398 1.00 96.38 164 TRP A N 1
ATOM 1291 C CA . TRP A 1 164 ? -10.085 2.485 -1.846 1.00 96.38 164 TRP A CA 1
ATOM 1292 C C . TRP A 1 164 ? -8.685 2.362 -2.416 1.00 96.38 164 TRP A C 1
ATOM 1294 O O . TRP A 1 164 ? -7.728 2.916 -1.870 1.00 96.38 164 TRP A O 1
ATOM 1304 N N . PHE A 1 165 ? -8.588 1.660 -3.538 1.00 96.06 165 PHE A N 1
ATOM 1305 C CA . PHE A 1 165 ? -7.370 1.618 -4.322 1.00 96.06 165 PHE A CA 1
ATOM 1306 C C . PHE A 1 165 ? -7.445 2.650 -5.436 1.00 96.06 165 PHE A C 1
ATOM 1308 O O . PHE A 1 165 ? -8.491 2.822 -6.067 1.00 96.06 165 PHE A O 1
ATOM 1315 N N . THR A 1 166 ? -6.314 3.283 -5.704 1.00 96.88 166 THR A N 1
ATOM 1316 C CA . THR A 1 166 ? -6.109 4.075 -6.909 1.00 96.88 166 THR A CA 1
ATOM 1317 C C . THR A 1 166 ? -4.933 3.478 -7.660 1.00 96.88 166 THR A C 1
ATOM 1319 O O . THR A 1 166 ? -3.851 3.334 -7.099 1.00 96.88 166 THR A O 1
ATOM 1322 N N . THR A 1 167 ? -5.132 3.098 -8.916 1.00 95.81 167 THR A N 1
ATOM 1323 C CA . THR A 1 167 ? -4.065 2.588 -9.779 1.00 95.81 167 THR A CA 1
ATOM 1324 C C . THR A 1 167 ? -3.754 3.597 -10.866 1.00 95.81 167 THR A C 1
ATOM 1326 O O . THR A 1 167 ? -4.672 4.138 -11.481 1.00 95.81 167 THR A O 1
ATOM 1329 N N . TYR A 1 168 ? -2.471 3.805 -11.126 1.00 94.69 168 TYR A N 1
ATOM 1330 C CA . TYR A 1 168 ? -1.981 4.695 -12.166 1.00 94.69 168 TYR A CA 1
ATOM 1331 C C . TYR A 1 168 ? -1.313 3.878 -13.258 1.00 94.69 168 TYR A C 1
ATOM 1333 O O . TYR A 1 168 ? -0.426 3.063 -12.985 1.00 94.69 168 TYR A O 1
ATOM 1341 N N . LYS A 1 169 ? -1.738 4.106 -14.498 1.00 92.38 169 LYS A N 1
ATOM 1342 C CA . LYS A 1 169 ? -1.221 3.413 -15.677 1.00 92.38 169 LYS A CA 1
ATOM 1343 C C . LYS A 1 169 ? -0.662 4.397 -16.688 1.00 92.38 169 LYS A C 1
ATOM 1345 O O . LYS A 1 169 ? -1.134 5.526 -16.800 1.00 92.38 169 LYS A O 1
ATOM 1350 N N . ILE A 1 170 ? 0.316 3.943 -17.453 1.00 85.88 170 ILE A N 1
ATOM 1351 C CA . ILE A 1 170 ? 0.817 4.643 -18.633 1.00 85.88 170 ILE A CA 1
ATOM 1352 C C . ILE A 1 170 ? 0.466 3.851 -19.882 1.00 85.88 170 ILE A C 1
ATOM 1354 O O . ILE A 1 170 ? 0.761 2.658 -19.955 1.00 85.88 170 ILE A O 1
ATOM 1358 N N . ASN A 1 171 ? -0.137 4.540 -20.853 1.00 67.00 171 ASN A N 1
ATOM 1359 C CA . ASN A 1 171 ? -0.407 3.997 -22.184 1.00 67.00 171 ASN A CA 1
ATOM 1360 C C . ASN A 1 171 ? 0.891 3.593 -22.906 1.00 67.00 171 ASN A C 1
ATOM 1362 O O . ASN A 1 171 ? 1.978 4.160 -22.607 1.00 67.00 171 ASN A O 1
#